Protein AF-A0A8T1KJY3-F1 (afdb_monomer)

pLDDT: mean 73.73, std 15.0, range [35.28, 91.25]

Solvent-accessible surface area (backbone atoms only — not comparable to full-atom values): 6543 Å² total; per-residue (Å²)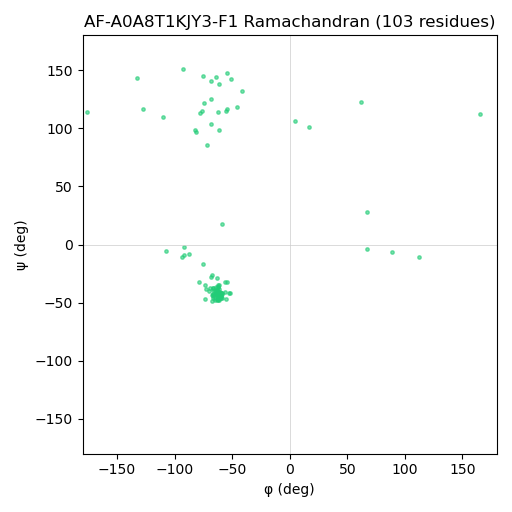: 135,86,79,76,83,84,85,64,98,68,82,86,50,71,68,56,53,53,51,51,50,53,52,50,53,53,46,34,63,73,73,42,52,59,28,54,53,50,54,51,51,49,54,51,55,50,73,72,47,91,50,72,73,53,44,56,51,52,56,53,49,48,57,52,50,28,68,75,69,64,32,78,58,74,76,64,94,65,62,62,94,84,38,70,70,47,52,48,53,50,49,54,52,50,54,59,54,72,76,57,77,91,80,81,132

Nearest PDB structures (foldseek):
  7v3j-assembly1_D  TM=3.236E-01  e=4.145E+00  Dengue virus 2 Thailand/NGS-C/1944

Mean predicted aligned error: 15.89 Å

Radius of gyration: 23.16 Å; Cα contacts (8 Å, |Δi|>4): 31; chains: 1; bounding box: 45×51×54 Å

Secondary structure (DSSP, 8-state):
-------------HHHHHHHHHHHHHHHHHHTHHHHHHHHHHHHHHHT--SHHHHHHHHHHHHHHHHHH--S----S---TT-HHHHHHHHHHHHHHHTS-----

Structure (mmCIF, N/CA/C/O backbone):
data_AF-A0A8T1KJY3-F1
#
_entry.id   AF-A0A8T1KJY3-F1
#
loop_
_atom_site.group_PDB
_atom_site.id
_atom_site.type_symbol
_atom_site.label_atom_id
_atom_site.label_alt_id
_atom_site.label_comp_id
_atom_site.label_asym_id
_atom_site.label_entity_id
_atom_site.label_seq_id
_atom_site.pdbx_PDB_ins_code
_atom_site.Cartn_x
_atom_site.Cartn_y
_atom_site.Cartn_z
_atom_site.occupancy
_atom_site.B_iso_or_equiv
_atom_site.auth_seq_id
_atom_site.auth_comp_id
_atom_site.auth_asym_id
_atom_site.auth_atom_id
_atom_site.pdbx_PDB_model_num
ATOM 1 N N . MET A 1 1 ? 23.961 -14.038 -31.943 1.00 35.28 1 MET A N 1
ATOM 2 C CA . MET A 1 1 ? 24.841 -14.040 -30.754 1.00 35.28 1 MET A CA 1
ATOM 3 C C . MET A 1 1 ? 23.972 -14.011 -29.506 1.00 35.28 1 MET A C 1
ATOM 5 O O . MET A 1 1 ? 23.368 -12.987 -29.214 1.00 35.28 1 MET A O 1
ATOM 9 N N . ILE A 1 2 ? 23.826 -15.149 -28.829 1.00 44.84 2 ILE A N 1
ATOM 10 C CA . ILE A 1 2 ? 23.074 -15.248 -27.573 1.00 44.84 2 ILE A CA 1
ATOM 11 C C . ILE A 1 2 ? 24.032 -14.788 -26.471 1.00 44.84 2 ILE A C 1
ATOM 13 O O . ILE A 1 2 ? 24.936 -15.523 -26.086 1.00 44.84 2 ILE A O 1
ATOM 17 N N . SER A 1 3 ? 23.900 -13.526 -26.054 1.00 40.62 3 SER A N 1
ATOM 18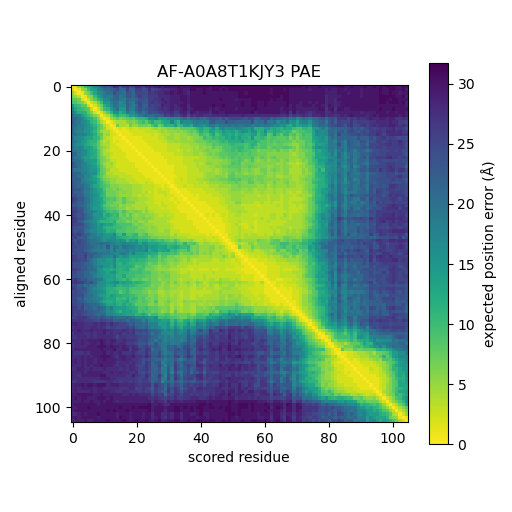 C CA . SER A 1 3 ? 24.716 -12.947 -24.982 1.00 40.62 3 SER A CA 1
ATOM 19 C C . SER A 1 3 ? 24.340 -13.608 -23.654 1.00 40.62 3 SER A C 1
ATOM 21 O O . SER A 1 3 ? 23.161 -13.713 -23.312 1.00 40.62 3 SER A O 1
ATOM 23 N N . GLY A 1 4 ? 25.354 -14.153 -22.984 1.00 38.78 4 GLY A N 1
ATOM 24 C CA . GLY A 1 4 ? 25.236 -15.191 -21.969 1.00 38.78 4 GLY A CA 1
ATOM 25 C C . GLY A 1 4 ? 24.417 -14.805 -20.740 1.00 38.78 4 GLY A C 1
ATOM 26 O O . GLY A 1 4 ? 24.558 -13.726 -20.166 1.00 38.78 4 GLY A O 1
ATOM 27 N N . LYS A 1 5 ? 23.595 -15.758 -20.293 1.00 51.78 5 LYS A N 1
ATOM 28 C CA . LYS A 1 5 ? 23.028 -15.789 -18.945 1.00 51.78 5 LYS A CA 1
ATOM 29 C C . LYS A 1 5 ? 24.169 -16.060 -17.964 1.00 51.78 5 LYS A C 1
ATOM 31 O O . LYS A 1 5 ? 24.636 -17.188 -17.855 1.00 51.78 5 LYS A O 1
ATOM 36 N N . GLY A 1 6 ? 24.618 -15.024 -17.263 1.00 41.81 6 GLY A N 1
ATOM 37 C CA . GLY A 1 6 ? 25.530 -15.164 -16.133 1.00 41.81 6 GLY A CA 1
ATOM 38 C C . GLY A 1 6 ? 24.806 -15.762 -14.930 1.00 41.81 6 GLY A C 1
ATOM 39 O O . GLY A 1 6 ? 24.314 -15.033 -14.076 1.00 41.81 6 GLY A O 1
ATOM 40 N N . THR A 1 7 ? 24.725 -17.088 -14.861 1.00 64.06 7 THR A N 1
ATOM 41 C CA . THR A 1 7 ? 24.566 -17.810 -13.595 1.00 64.06 7 THR A CA 1
ATOM 42 C C . THR A 1 7 ? 25.946 -17.934 -12.963 1.00 64.06 7 THR A C 1
ATOM 44 O O . THR A 1 7 ? 26.717 -18.816 -13.329 1.00 64.06 7 THR A O 1
ATOM 47 N N . ALA A 1 8 ? 26.273 -17.037 -12.036 1.00 47.81 8 ALA A N 1
ATOM 48 C CA . ALA A 1 8 ? 27.457 -17.160 -11.200 1.00 47.81 8 ALA A CA 1
ATOM 49 C C . ALA A 1 8 ? 27.036 -17.038 -9.734 1.00 47.81 8 ALA A C 1
ATOM 51 O O . ALA A 1 8 ? 26.519 -16.011 -9.297 1.00 47.81 8 ALA A O 1
ATOM 52 N N . CYS A 1 9 ? 27.249 -18.111 -8.978 1.00 66.12 9 CYS A N 1
ATOM 53 C CA . CYS A 1 9 ? 27.298 -18.070 -7.525 1.00 66.12 9 CYS A CA 1
ATOM 54 C C . CYS A 1 9 ? 28.474 -17.154 -7.136 1.00 66.12 9 CYS A C 1
ATOM 56 O O . CYS A 1 9 ? 29.628 -17.558 -7.240 1.00 66.12 9 CYS A O 1
ATOM 58 N N . GLY A 1 10 ? 28.218 -15.887 -6.803 1.00 63.25 10 GLY A N 1
ATOM 59 C CA . GLY A 1 10 ? 29.299 -14.925 -6.586 1.00 63.25 10 GLY A CA 1
ATOM 60 C C . GLY A 1 10 ? 28.798 -13.567 -6.115 1.00 63.25 10 GLY A C 1
ATOM 61 O O . GLY A 1 10 ? 28.081 -12.892 -6.839 1.00 63.25 10 GLY A O 1
ATOM 62 N N . ARG A 1 11 ? 29.163 -13.216 -4.873 1.00 65.62 11 ARG A N 1
ATOM 63 C CA . ARG A 1 11 ? 29.040 -11.915 -4.179 1.00 65.62 11 ARG A CA 1
ATOM 64 C C . ARG A 1 11 ? 28.066 -10.909 -4.815 1.00 65.62 11 ARG A C 1
ATOM 66 O O . ARG A 1 11 ? 28.420 -10.177 -5.733 1.00 65.62 11 ARG A O 1
ATOM 73 N N . VAL A 1 12 ? 26.865 -10.806 -4.239 1.00 67.62 12 VAL A N 1
ATOM 74 C CA . VAL A 1 12 ? 25.905 -9.744 -4.575 1.00 67.62 12 VAL A CA 1
ATOM 75 C C . VAL A 1 12 ? 26.522 -8.392 -4.218 1.00 67.62 12 VAL A C 1
ATOM 77 O O . VAL A 1 12 ? 26.750 -8.097 -3.044 1.00 67.62 12 VAL A O 1
ATOM 80 N N . ALA A 1 13 ? 26.788 -7.557 -5.220 1.00 77.94 13 ALA A N 1
ATOM 81 C CA . ALA A 1 13 ? 27.212 -6.190 -4.973 1.00 77.94 13 ALA A CA 1
ATOM 82 C C . ALA A 1 13 ? 26.046 -5.383 -4.377 1.00 77.94 13 ALA A C 1
ATOM 84 O O . ALA A 1 13 ? 24.894 -5.494 -4.807 1.00 77.94 13 ALA A O 1
ATOM 85 N N . VAL A 1 14 ? 26.344 -4.509 -3.412 1.00 83.06 14 VAL A N 1
ATOM 86 C CA . VAL A 1 14 ? 25.338 -3.648 -2.755 1.00 83.06 14 VAL A CA 1
ATOM 87 C C . VAL A 1 14 ? 24.567 -2.798 -3.776 1.00 83.06 14 VAL A C 1
ATOM 89 O O . VAL A 1 14 ? 23.375 -2.531 -3.606 1.00 83.06 14 VAL A O 1
ATOM 92 N N . ALA A 1 15 ? 25.219 -2.403 -4.874 1.00 85.06 15 ALA A N 1
ATOM 93 C CA . ALA A 1 15 ? 24.594 -1.658 -5.963 1.00 85.06 15 ALA A CA 1
ATOM 94 C C . ALA A 1 15 ? 23.480 -2.456 -6.667 1.00 85.06 15 ALA A C 1
ATOM 96 O O . ALA A 1 15 ? 22.398 -1.911 -6.912 1.00 85.06 15 ALA A O 1
ATOM 97 N N . ASP A 1 16 ? 23.707 -3.743 -6.932 1.00 85.88 16 ASP A N 1
ATOM 98 C CA . ASP A 1 16 ? 22.722 -4.619 -7.569 1.00 85.88 16 ASP A CA 1
ATOM 99 C C . ASP A 1 16 ? 21.554 -4.912 -6.631 1.00 85.88 16 ASP A C 1
ATOM 101 O O . ASP A 1 16 ? 20.397 -4.820 -7.046 1.00 85.88 16 ASP A O 1
ATOM 105 N N . ALA A 1 17 ? 21.831 -5.130 -5.341 1.00 86.25 17 ALA A N 1
ATOM 106 C CA . ALA A 1 17 ? 20.794 -5.248 -4.316 1.00 86.25 17 ALA A CA 1
ATOM 107 C C . ALA A 1 17 ? 19.921 -3.981 -4.247 1.00 86.25 17 ALA A C 1
ATOM 109 O O . ALA A 1 17 ? 18.691 -4.057 -4.272 1.00 86.25 17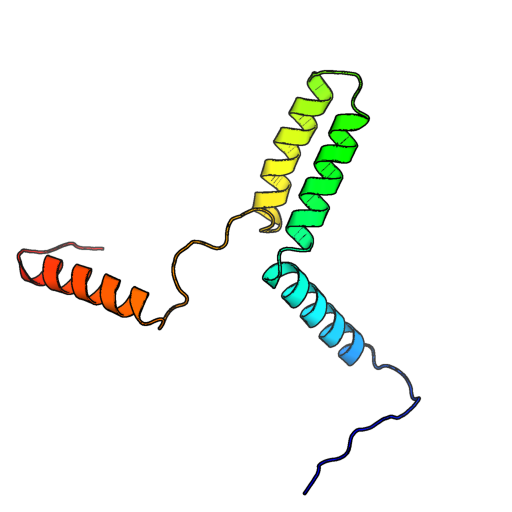 ALA A O 1
ATOM 110 N N . LYS A 1 18 ? 20.538 -2.791 -4.253 1.00 90.12 18 LYS A N 1
ATOM 111 C CA . LYS A 1 18 ? 19.822 -1.505 -4.267 1.00 90.12 18 LYS A CA 1
ATOM 112 C C . LYS A 1 18 ? 18.965 -1.341 -5.524 1.00 90.12 18 LYS A C 1
ATOM 114 O O . LYS A 1 18 ? 17.841 -0.839 -5.441 1.00 90.12 18 LYS A O 1
ATOM 119 N N . LYS A 1 19 ? 19.470 -1.750 -6.692 1.00 91.00 19 LYS A N 1
ATOM 120 C CA . LYS A 1 19 ? 18.731 -1.702 -7.963 1.00 91.00 19 LYS A CA 1
ATOM 121 C C . LYS A 1 19 ? 17.541 -2.661 -7.950 1.00 91.00 19 LYS A C 1
ATOM 123 O O . LYS A 1 19 ? 16.432 -2.254 -8.297 1.00 91.00 19 LYS A O 1
ATOM 128 N N . ALA A 1 20 ? 17.747 -3.895 -7.500 1.00 90.75 20 ALA A N 1
ATOM 129 C CA . ALA A 1 20 ? 16.695 -4.894 -7.361 1.00 90.75 20 ALA A CA 1
ATOM 130 C C . ALA A 1 20 ? 15.601 -4.429 -6.387 1.00 90.75 20 ALA A C 1
ATOM 132 O O . ALA A 1 20 ? 14.423 -4.459 -6.739 1.00 90.75 20 ALA A O 1
ATOM 133 N N . ALA A 1 21 ? 15.979 -3.886 -5.225 1.00 91.06 21 ALA A N 1
ATOM 134 C CA . ALA A 1 21 ? 15.040 -3.350 -4.240 1.00 91.06 21 ALA A CA 1
ATOM 135 C C . ALA A 1 21 ? 14.187 -2.205 -4.812 1.00 91.06 21 ALA A C 1
ATOM 137 O O . ALA A 1 21 ? 12.961 -2.212 -4.692 1.00 91.06 21 ALA A O 1
ATOM 138 N N . LYS A 1 22 ? 14.805 -1.246 -5.516 1.00 91.25 22 LYS A N 1
ATOM 139 C CA . LYS A 1 22 ? 14.070 -0.161 -6.192 1.00 91.25 22 LYS A CA 1
ATOM 140 C C . LYS A 1 22 ? 13.073 -0.690 -7.226 1.00 91.25 22 LYS A C 1
ATOM 142 O O . LYS A 1 22 ? 11.945 -0.191 -7.309 1.00 91.25 22 LYS A O 1
ATOM 147 N N . ASN A 1 23 ? 13.472 -1.696 -8.002 1.00 88.50 23 ASN A N 1
ATOM 148 C CA . ASN A 1 23 ? 12.612 -2.318 -9.006 1.00 88.50 23 ASN A 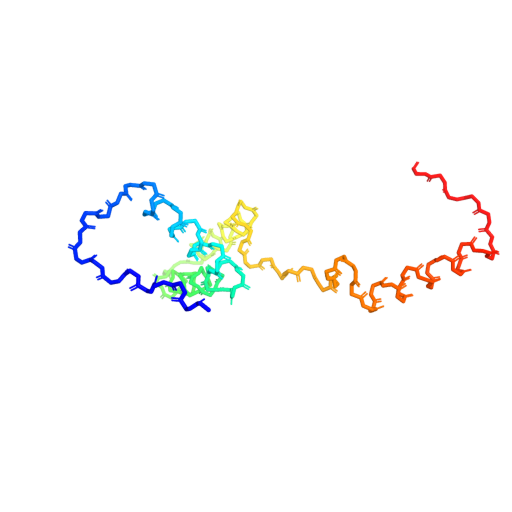CA 1
ATOM 149 C C . ASN A 1 23 ? 11.439 -3.066 -8.364 1.00 88.50 23 ASN A C 1
ATOM 151 O O . ASN A 1 23 ? 10.306 -2.909 -8.820 1.00 88.50 23 ASN A O 1
ATOM 155 N N . ALA A 1 24 ? 11.688 -3.805 -7.281 1.00 89.62 24 ALA A N 1
ATOM 156 C CA . ALA A 1 24 ? 10.663 -4.509 -6.518 1.00 89.62 24 ALA A CA 1
ATOM 157 C C . ALA A 1 24 ? 9.628 -3.538 -5.930 1.00 89.62 24 ALA A C 1
ATOM 159 O O . ALA A 1 24 ? 8.430 -3.711 -6.149 1.00 89.62 24 ALA A O 1
ATOM 160 N N . ILE A 1 25 ? 10.073 -2.448 -5.293 1.00 85.94 25 ILE A N 1
ATOM 161 C CA . ILE A 1 25 ? 9.180 -1.402 -4.763 1.00 85.94 25 ILE A CA 1
ATOM 162 C C . ILE A 1 25 ? 8.346 -0.782 -5.890 1.00 85.94 25 ILE A C 1
ATOM 164 O O . ILE A 1 25 ? 7.134 -0.602 -5.760 1.00 85.94 25 ILE A O 1
ATOM 168 N N . SER A 1 26 ? 8.974 -0.476 -7.027 1.00 84.62 26 SER A N 1
ATOM 169 C CA . SER A 1 26 ? 8.278 0.093 -8.187 1.00 84.62 26 SER A CA 1
ATOM 170 C C . SER A 1 26 ? 7.249 -0.876 -8.775 1.00 84.62 26 SER A C 1
ATOM 172 O O . SER A 1 26 ? 6.182 -0.458 -9.229 1.00 84.62 26 SER A O 1
ATOM 174 N N . TYR A 1 27 ? 7.543 -2.176 -8.776 1.00 84.62 27 TYR A N 1
ATOM 175 C CA . TYR A 1 27 ? 6.611 -3.216 -9.195 1.00 84.62 27 TYR A CA 1
ATOM 176 C C . TYR A 1 27 ? 5.426 -3.336 -8.229 1.00 84.62 27 TYR A C 1
ATOM 178 O O . TYR A 1 27 ? 4.283 -3.262 -8.679 1.00 84.62 27 TYR A O 1
ATOM 186 N N . ALA A 1 28 ? 5.685 -3.404 -6.921 1.00 82.81 28 ALA A N 1
ATOM 187 C CA . ALA A 1 28 ? 4.658 -3.472 -5.882 1.00 82.81 28 ALA A CA 1
ATOM 188 C C . ALA A 1 28 ? 3.713 -2.257 -5.927 1.00 82.81 28 ALA A C 1
ATOM 190 O O . ALA A 1 28 ? 2.493 -2.416 -5.905 1.00 82.81 28 ALA A O 1
ATOM 191 N N . LYS A 1 29 ? 4.256 -1.045 -6.124 1.00 79.25 29 LYS A N 1
ATOM 192 C CA . LYS A 1 29 ? 3.463 0.172 -6.381 1.00 79.25 29 LYS A CA 1
ATOM 193 C C . LYS A 1 29 ? 2.625 0.068 -7.653 1.00 79.25 29 LYS A C 1
ATOM 195 O O . LYS A 1 29 ? 1.489 0.529 -7.691 1.00 79.25 29 LYS A O 1
ATOM 200 N N . ARG A 1 30 ? 3.176 -0.501 -8.733 1.00 78.38 30 ARG A N 1
ATOM 201 C CA . ARG A 1 30 ? 2.451 -0.620 -10.007 1.00 78.38 30 ARG A CA 1
ATOM 202 C C . ARG A 1 30 ? 1.300 -1.613 -9.944 1.00 78.38 30 ARG A C 1
ATOM 204 O O . ARG A 1 30 ? 0.298 -1.340 -10.602 1.00 78.38 30 ARG A O 1
ATOM 211 N N . LYS A 1 31 ? 1.479 -2.719 -9.221 1.00 82.19 31 LYS A N 1
AT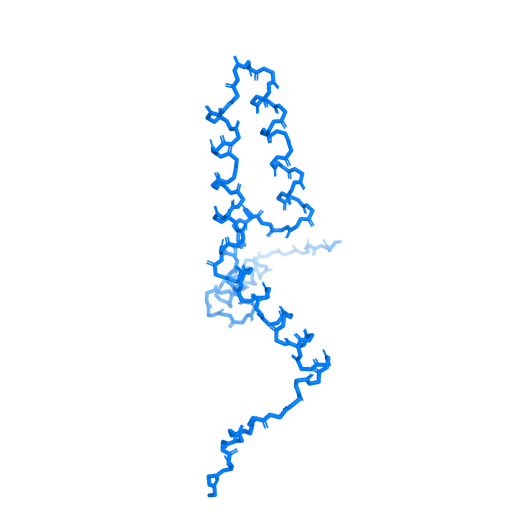OM 212 C CA . LYS A 1 31 ? 0.527 -3.829 -9.121 1.00 82.19 31 LYS A CA 1
ATOM 213 C C . LYS A 1 31 ? -0.517 -3.672 -8.023 1.00 82.19 31 LYS A C 1
ATOM 215 O O . LYS A 1 31 ? -1.444 -4.460 -8.009 1.00 82.19 31 LYS A O 1
ATOM 220 N N . GLY A 1 32 ? -0.390 -2.670 -7.157 1.00 81.25 32 GLY A N 1
ATOM 221 C CA . GLY A 1 32 ? -1.356 -2.440 -6.081 1.00 81.25 32 GLY A CA 1
ATOM 222 C C . GLY A 1 32 ? -1.033 -3.181 -4.787 1.00 81.25 32 GLY A C 1
ATOM 223 O O . GLY A 1 32 ? -1.612 -2.841 -3.771 1.00 81.25 32 GLY A O 1
ATOM 224 N N . VAL A 1 33 ? -0.016 -4.048 -4.768 1.00 85.00 33 VAL A N 1
ATOM 225 C CA . VAL A 1 33 ? 0.363 -4.859 -3.595 1.00 85.00 33 VAL A CA 1
ATOM 226 C C . VAL A 1 33 ? 0.548 -4.017 -2.327 1.00 85.00 33 VAL A C 1
ATOM 228 O O . VAL A 1 33 ? 0.092 -4.396 -1.259 1.00 85.00 33 VAL A O 1
ATOM 231 N N . LEU A 1 34 ? 1.177 -2.838 -2.428 1.00 81.19 34 LEU A N 1
ATOM 232 C CA . LEU A 1 34 ? 1.341 -1.955 -1.260 1.00 81.19 34 LEU A CA 1
ATOM 233 C C . LEU A 1 34 ? 0.020 -1.361 -0.759 1.00 81.19 34 LEU A C 1
ATOM 235 O O . LEU A 1 34 ? -0.085 -1.021 0.409 1.00 81.19 34 LEU A O 1
ATOM 239 N N . THR A 1 35 ? -0.961 -1.191 -1.642 1.00 84.25 35 THR A N 1
ATOM 240 C CA . THR A 1 35 ? -2.306 -0.745 -1.261 1.00 84.25 35 THR A CA 1
ATOM 241 C C . THR A 1 35 ? -3.048 -1.872 -0.563 1.00 84.25 35 THR A C 1
ATOM 243 O O . THR A 1 35 ? -3.566 -1.652 0.523 1.00 84.25 35 THR A O 1
ATOM 246 N N . ASP A 1 36 ? -3.000 -3.077 -1.130 1.00 86.19 36 ASP A N 1
ATOM 247 C CA . ASP A 1 36 ? -3.683 -4.251 -0.585 1.00 86.19 36 ASP A CA 1
ATOM 248 C C . ASP A 1 36 ? -3.181 -4.583 0.826 1.00 86.19 36 ASP A C 1
ATOM 250 O O . ASP A 1 36 ? -3.971 -4.826 1.733 1.00 86.19 36 ASP A O 1
ATOM 254 N N . VAL A 1 37 ? -1.861 -4.517 1.042 1.00 86.12 37 VAL A N 1
ATOM 255 C CA . VAL A 1 37 ? -1.247 -4.734 2.363 1.00 86.12 37 VAL A CA 1
ATOM 256 C C . VAL A 1 37 ? -1.684 -3.668 3.371 1.00 86.12 37 VAL A C 1
ATOM 258 O O . V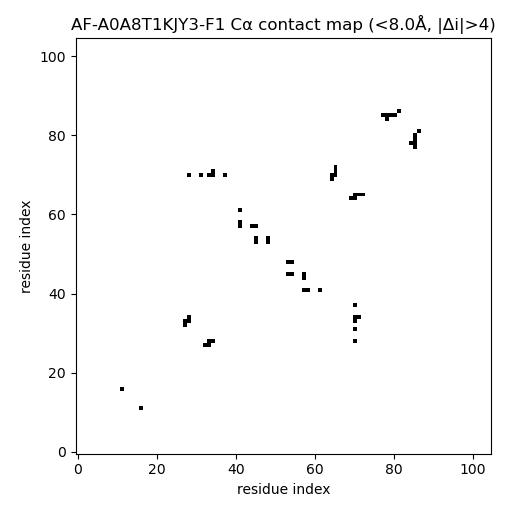AL A 1 37 ? -1.939 -3.988 4.529 1.00 86.12 37 VAL A O 1
ATOM 261 N N . VAL A 1 38 ? -1.777 -2.404 2.950 1.00 85.56 38 VAL A N 1
ATOM 262 C CA . VAL A 1 38 ? -2.219 -1.309 3.828 1.00 85.56 38 VAL A CA 1
ATOM 263 C C . VAL A 1 38 ? -3.690 -1.470 4.201 1.00 85.56 38 VAL A C 1
ATOM 265 O O . VAL A 1 38 ? -4.027 -1.318 5.370 1.00 85.56 38 VAL A O 1
ATOM 268 N N . ASP A 1 39 ? -4.546 -1.822 3.242 1.00 86.25 39 ASP A N 1
ATOM 269 C CA . ASP A 1 39 ? -5.968 -2.053 3.500 1.00 86.25 39 ASP A CA 1
ATOM 270 C C . ASP A 1 39 ? -6.176 -3.298 4.392 1.00 86.25 39 ASP A C 1
ATOM 272 O O . ASP A 1 39 ? -6.982 -3.260 5.319 1.00 86.25 39 ASP A O 1
ATOM 276 N N . ALA A 1 40 ? -5.405 -4.374 4.195 1.00 87.69 40 ALA A N 1
ATOM 277 C CA . ALA A 1 40 ? -5.439 -5.548 5.073 1.00 87.69 40 ALA A CA 1
ATOM 278 C C . ALA A 1 40 ? -4.978 -5.220 6.505 1.00 87.69 40 ALA A C 1
ATOM 280 O O . ALA A 1 40 ? -5.600 -5.660 7.472 1.00 87.69 40 ALA A O 1
ATOM 281 N N . GLY A 1 41 ? -3.918 -4.419 6.646 1.00 86.81 41 GLY A N 1
ATOM 282 C CA . GLY A 1 41 ? -3.432 -3.958 7.946 1.00 86.81 41 GLY A CA 1
ATOM 283 C C . GLY A 1 41 ? -4.456 -3.092 8.678 1.00 86.81 41 GLY A C 1
ATOM 284 O O . GLY A 1 41 ? -4.643 -3.248 9.878 1.00 86.81 41 GLY A O 1
ATOM 285 N N . GLU A 1 42 ? -5.166 -2.224 7.961 1.00 87.25 42 GLU A N 1
ATOM 286 C CA . GLU A 1 42 ? -6.249 -1.421 8.533 1.00 87.25 42 GLU A CA 1
ATOM 287 C C . GLU A 1 42 ? -7.399 -2.295 9.039 1.00 87.25 42 GLU A C 1
ATOM 289 O O . GLU A 1 42 ? -7.831 -2.130 10.176 1.00 87.25 42 GLU A O 1
ATOM 294 N N . MET A 1 43 ? -7.857 -3.257 8.234 1.00 87.25 43 MET A N 1
ATOM 295 C CA . MET A 1 43 ? -8.933 -4.170 8.635 1.00 87.25 43 MET A CA 1
ATOM 296 C C . MET A 1 43 ? -8.541 -5.004 9.852 1.00 87.25 43 MET A C 1
ATOM 298 O O . MET A 1 43 ? -9.351 -5.199 10.756 1.00 87.25 43 MET A O 1
ATOM 302 N N . TYR A 1 44 ? -7.283 -5.442 9.915 1.00 88.81 44 TYR A N 1
ATOM 303 C CA . TYR A 1 44 ? -6.755 -6.122 11.089 1.00 88.81 44 TYR A CA 1
ATOM 304 C C . TYR A 1 44 ? -6.771 -5.214 12.325 1.00 88.81 44 TYR A C 1
ATOM 306 O O . TYR A 1 44 ? -7.280 -5.617 13.369 1.00 88.81 44 TYR A O 1
ATOM 314 N N . LEU A 1 45 ? -6.284 -3.975 12.207 1.00 87.81 45 LEU A N 1
ATOM 315 C CA . LEU A 1 45 ? -6.268 -3.015 13.314 1.00 87.81 45 LEU A CA 1
ATOM 316 C C . LEU A 1 45 ? -7.679 -2.660 13.804 1.00 87.81 45 LEU A C 1
ATOM 318 O O . LEU A 1 45 ? -7.879 -2.513 15.005 1.00 87.81 45 LEU A O 1
ATOM 322 N N . ILE A 1 46 ? -8.655 -2.565 12.899 1.00 87.50 46 ILE A N 1
ATOM 323 C CA . ILE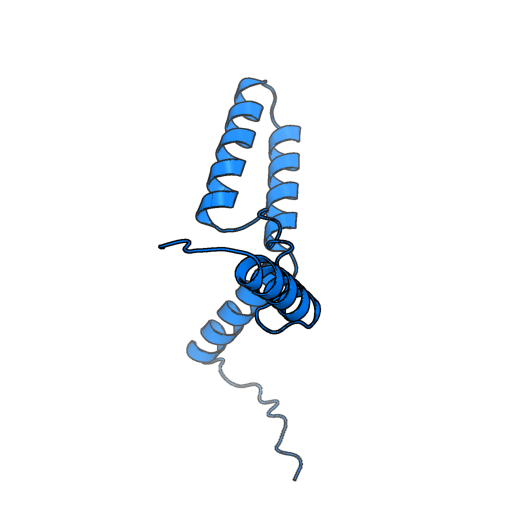 A 1 46 ? -10.068 -2.370 13.251 1.00 87.50 46 ILE A CA 1
ATOM 324 C C . ILE A 1 46 ? -10.614 -3.608 13.970 1.00 87.50 46 ILE A C 1
ATOM 326 O O . ILE A 1 46 ? -11.285 -3.474 14.984 1.00 87.50 46 ILE A O 1
ATOM 330 N N . SER A 1 47 ? -10.283 -4.818 13.509 1.00 87.38 47 SER A N 1
ATOM 331 C CA . SER A 1 47 ? -10.782 -6.059 14.121 1.00 87.38 47 SER A CA 1
ATOM 332 C C . SER A 1 47 ? -10.318 -6.271 15.565 1.00 87.38 47 SER A C 1
ATOM 334 O O . SER A 1 47 ? -11.022 -6.901 16.350 1.00 87.38 47 SER A O 1
ATOM 336 N N . ILE A 1 48 ? -9.146 -5.735 15.924 1.00 91.06 48 ILE A N 1
ATOM 337 C CA . ILE A 1 48 ? -8.608 -5.793 17.290 1.00 91.06 48 ILE A CA 1
ATOM 338 C C . ILE A 1 48 ? -9.009 -4.574 18.133 1.00 91.06 48 ILE A C 1
ATOM 340 O O . ILE A 1 48 ? -8.733 -4.539 19.334 1.00 91.06 48 ILE A O 1
ATOM 344 N N . ALA A 1 49 ? -9.612 -3.550 17.522 1.00 85.88 49 ALA A N 1
ATOM 345 C CA . ALA A 1 49 ? -9.997 -2.333 18.215 1.00 85.88 49 ALA A CA 1
ATOM 346 C C . ALA A 1 49 ? -11.228 -2.599 19.091 1.00 85.88 49 ALA A C 1
ATOM 348 O O . ALA A 1 49 ? -12.284 -3.001 18.618 1.00 85.88 49 ALA A O 1
ATOM 349 N N . THR A 1 50 ? -11.098 -2.352 20.393 1.00 82.38 50 THR A N 1
ATOM 350 C CA . THR A 1 50 ? -12.170 -2.573 21.380 1.00 82.38 50 THR A CA 1
ATOM 351 C C . THR A 1 50 ? -13.022 -1.334 21.654 1.00 82.38 50 THR A C 1
ATOM 353 O O . THR A 1 50 ? -14.053 -1.437 22.312 1.00 82.38 50 THR A O 1
ATOM 356 N N . LYS A 1 51 ? -12.609 -0.153 21.176 1.00 87.88 51 LYS A N 1
ATOM 357 C CA . LYS A 1 51 ? -13.302 1.127 21.391 1.00 87.88 51 LYS A CA 1
ATOM 358 C C . LYS A 1 51 ? -13.438 1.893 20.075 1.00 87.88 51 LYS A C 1
ATOM 360 O O . LYS A 1 51 ? -12.490 1.931 19.292 1.00 87.88 51 LYS A O 1
ATOM 365 N N . LEU A 1 52 ? -14.565 2.585 19.902 1.00 80.12 52 LEU A N 1
ATOM 366 C CA . LEU A 1 52 ? -14.885 3.379 18.705 1.00 80.12 52 LEU A CA 1
ATOM 367 C C . LEU A 1 52 ? -13.833 4.456 18.384 1.00 80.12 52 LEU A C 1
ATOM 369 O O . LEU A 1 52 ? -13.412 4.569 17.239 1.00 80.12 52 LEU A O 1
ATOM 373 N N . GLU A 1 53 ? -13.308 5.151 19.398 1.00 84.50 53 GLU A N 1
ATOM 374 C CA . GLU A 1 53 ? -12.246 6.165 19.239 1.00 84.50 53 GLU A CA 1
ATOM 375 C C . GLU A 1 53 ? -10.998 5.632 18.507 1.00 84.50 53 GLU A C 1
ATOM 377 O O . GLU A 1 53 ? -10.312 6.358 17.786 1.00 84.50 53 GLU A O 1
ATOM 382 N N . HIS A 1 54 ? -10.683 4.342 18.678 1.00 88.12 54 HIS A N 1
ATOM 383 C CA . HIS A 1 54 ? -9.522 3.734 18.035 1.00 88.12 54 HIS A CA 1
ATOM 384 C C . HIS A 1 54 ? -9.770 3.521 16.543 1.00 88.12 54 HIS A C 1
ATOM 386 O O . HIS A 1 54 ? -8.848 3.696 15.748 1.00 88.12 54 HIS A O 1
ATOM 392 N N . GLU A 1 55 ? -11.000 3.197 16.142 1.00 84.56 55 GLU A N 1
ATOM 393 C CA . GLU A 1 55 ? -11.339 3.098 14.726 1.00 84.56 55 GLU A CA 1
ATOM 394 C C . GLU A 1 55 ? -11.206 4.442 14.018 1.00 84.56 55 GLU A C 1
ATOM 396 O O . GLU A 1 55 ? -10.671 4.500 12.911 1.00 84.56 55 GLU A O 1
ATOM 401 N N . ASP A 1 56 ? -11.666 5.522 14.647 1.00 86.75 56 ASP A N 1
ATOM 402 C CA . ASP A 1 56 ? -11.611 6.861 14.059 1.00 86.75 56 ASP A CA 1
ATOM 403 C C . ASP A 1 56 ? -10.168 7.354 13.918 1.00 86.75 56 ASP A C 1
ATOM 405 O O . ASP A 1 56 ? -9.793 7.933 12.888 1.00 86.75 56 ASP A O 1
ATOM 409 N N . LEU A 1 57 ? -9.316 7.028 14.895 1.00 88.81 57 LEU A N 1
ATOM 410 C CA . LEU A 1 57 ? -7.875 7.246 14.801 1.00 88.81 57 LEU A CA 1
ATOM 411 C C . LEU A 1 57 ? -7.254 6.437 13.647 1.00 88.81 57 LEU A C 1
ATOM 413 O O . LEU A 1 57 ? -6.486 6.985 12.853 1.00 88.81 57 LEU A O 1
ATOM 417 N N . ILE A 1 58 ? -7.598 5.150 13.517 1.00 88.62 58 ILE A N 1
ATOM 418 C CA . ILE A 1 58 ? -7.096 4.265 12.452 1.00 88.62 58 ILE A CA 1
ATOM 419 C C . ILE A 1 58 ? -7.515 4.789 11.068 1.00 88.62 58 ILE A C 1
ATOM 421 O O . ILE A 1 58 ? -6.676 4.911 10.169 1.00 88.62 58 ILE A O 1
ATOM 425 N N . LYS A 1 59 ? -8.785 5.174 10.901 1.00 85.56 59 LYS A N 1
ATOM 426 C CA . LYS A 1 59 ? -9.323 5.744 9.654 1.00 85.56 59 LYS A CA 1
ATOM 427 C C . LYS A 1 59 ? -8.656 7.080 9.310 1.00 85.56 59 LYS A C 1
ATOM 429 O O . LYS A 1 59 ? -8.327 7.321 8.146 1.00 85.56 59 LYS A O 1
ATOM 434 N N . SER A 1 60 ? -8.386 7.927 10.305 1.00 86.12 60 SER A N 1
ATOM 435 C CA . SER A 1 60 ? -7.663 9.193 10.111 1.00 86.12 60 SER A CA 1
ATOM 436 C C . SER A 1 60 ? -6.218 8.962 9.652 1.00 86.12 60 SER A C 1
ATOM 438 O O . SER A 1 60 ? -5.769 9.546 8.660 1.00 86.12 60 SER A O 1
ATOM 440 N N . LEU A 1 61 ? -5.504 8.037 10.303 1.00 85.88 61 LEU A N 1
ATOM 441 C CA . LEU A 1 61 ? -4.142 7.645 9.927 1.00 85.88 61 LEU A CA 1
ATOM 442 C C . LEU A 1 61 ? -4.078 7.046 8.517 1.00 85.88 61 LEU A C 1
ATOM 444 O O . LEU A 1 61 ? -3.123 7.310 7.780 1.00 85.88 61 LEU A O 1
ATOM 448 N N . ARG A 1 62 ? -5.107 6.301 8.091 1.00 84.94 62 ARG A N 1
ATOM 449 C CA . ARG A 1 62 ? -5.212 5.772 6.722 1.00 84.94 62 ARG A CA 1
ATOM 450 C C . ARG A 1 62 ? -5.109 6.885 5.678 1.00 84.94 62 ARG A C 1
ATOM 452 O O . ARG A 1 62 ? -4.359 6.751 4.708 1.00 84.94 62 ARG A O 1
ATOM 459 N N . GLY A 1 63 ? -5.834 7.989 5.865 1.00 81.88 63 GLY A N 1
ATOM 460 C CA . GLY A 1 63 ? -5.804 9.138 4.954 1.00 81.88 63 GLY A CA 1
ATOM 461 C C . GLY A 1 63 ? -4.402 9.736 4.812 1.00 81.88 63 GLY A C 1
ATOM 462 O O . GLY A 1 63 ? -3.938 10.013 3.700 1.00 81.88 63 GLY A O 1
ATOM 463 N N . ASP A 1 64 ? -3.688 9.852 5.929 1.00 85.12 64 ASP A N 1
ATOM 464 C CA . ASP A 1 64 ? -2.311 10.341 5.980 1.00 85.12 64 ASP A CA 1
ATOM 465 C C . ASP A 1 64 ? -1.316 9.400 5.293 1.00 85.12 64 ASP A C 1
ATOM 467 O O . ASP A 1 64 ? -0.481 9.855 4.504 1.00 85.12 64 ASP A O 1
ATOM 471 N N . VAL A 1 65 ? -1.425 8.090 5.528 1.00 83.75 65 VAL A N 1
ATOM 472 C CA . VAL A 1 65 ? -0.581 7.072 4.884 1.00 83.75 65 VAL A CA 1
ATOM 473 C C . VAL A 1 65 ? -0.796 7.080 3.369 1.00 83.75 65 VAL A C 1
ATOM 475 O O . VAL A 1 65 ? 0.169 7.121 2.599 1.00 83.75 65 VAL A O 1
ATOM 478 N N . ARG A 1 66 ? -2.054 7.127 2.919 1.00 83.25 66 ARG A N 1
ATOM 479 C CA . ARG A 1 66 ? -2.391 7.219 1.491 1.00 83.25 66 ARG A CA 1
ATOM 480 C C . ARG A 1 66 ? -1.804 8.475 0.850 1.00 83.25 66 ARG A C 1
ATOM 482 O O . ARG A 1 66 ? -1.184 8.382 -0.211 1.00 83.25 66 ARG A O 1
ATOM 489 N N . ARG A 1 67 ? -1.919 9.631 1.516 1.00 80.56 67 ARG A N 1
ATOM 490 C CA . ARG A 1 67 ? -1.377 10.912 1.032 1.00 80.56 67 ARG A CA 1
ATOM 491 C C . ARG A 1 67 ? 0.150 10.910 0.951 1.00 80.56 67 ARG A C 1
ATOM 493 O O . ARG A 1 67 ? 0.697 11.321 -0.068 1.00 80.56 67 ARG A O 1
ATOM 500 N N . ARG A 1 68 ? 0.842 10.461 2.003 1.00 81.25 68 ARG A N 1
ATOM 501 C CA . ARG A 1 68 ? 2.314 10.516 2.084 1.00 81.25 68 ARG A CA 1
ATOM 502 C C . ARG A 1 68 ? 2.995 9.501 1.172 1.00 81.25 68 ARG A C 1
ATOM 504 O O . ARG A 1 68 ? 4.024 9.810 0.577 1.00 81.25 68 ARG A O 1
ATOM 511 N N . TYR A 1 69 ? 2.433 8.300 1.057 1.00 77.50 69 TYR A N 1
ATOM 512 C CA . TYR A 1 69 ? 3.092 7.186 0.371 1.00 77.50 69 TYR A CA 1
ATOM 513 C C . TYR A 1 69 ? 2.481 6.846 -0.995 1.00 77.50 69 TYR A C 1
ATOM 515 O O . TYR A 1 69 ? 3.046 6.027 -1.726 1.00 77.50 69 TYR A O 1
ATOM 523 N N . GLY A 1 70 ? 1.373 7.493 -1.375 1.00 74.81 70 GLY A N 1
ATOM 524 C CA . GLY A 1 70 ? 0.719 7.300 -2.673 1.00 74.81 70 GLY A CA 1
ATOM 525 C C . GLY A 1 70 ? 0.109 5.907 -2.848 1.00 74.81 70 GLY A C 1
ATOM 526 O O . GLY A 1 70 ? 0.046 5.399 -3.967 1.00 74.81 70 GLY A O 1
ATOM 527 N N . VAL A 1 71 ? -0.289 5.275 -1.744 1.00 77.31 71 VAL A N 1
ATOM 528 C CA . VAL A 1 71 ? -1.027 4.000 -1.699 1.00 77.31 71 VAL A CA 1
ATOM 529 C C . VAL A 1 71 ? -2.528 4.286 -1.660 1.00 77.31 71 VAL A C 1
ATOM 531 O O . VAL A 1 71 ? -2.927 5.354 -1.206 1.00 77.31 71 VAL A O 1
ATOM 534 N N . GLY A 1 72 ? -3.384 3.400 -2.173 1.00 65.94 72 GLY A N 1
ATOM 535 C CA . GLY A 1 72 ? -4.845 3.588 -2.131 1.00 65.94 72 GLY A CA 1
ATOM 536 C C . GLY A 1 72 ? -5.401 4.737 -2.976 1.00 65.94 72 GLY A C 1
ATOM 537 O O . GLY A 1 72 ? -6.616 4.890 -3.069 1.00 65.94 72 GLY A O 1
ATOM 538 N N . VAL A 1 73 ? -4.546 5.532 -3.625 1.00 61.44 73 VAL A N 1
ATOM 539 C CA . VAL A 1 73 ? -4.971 6.484 -4.648 1.00 61.44 73 VAL A CA 1
ATOM 540 C C . VAL A 1 73 ? -5.219 5.666 -5.911 1.00 61.44 73 VAL A C 1
ATOM 542 O O . VAL A 1 73 ? -4.252 5.119 -6.458 1.00 61.44 73 VAL A O 1
ATOM 545 N N . PRO A 1 74 ? -6.466 5.549 -6.408 1.00 55.88 74 PRO A N 1
ATOM 546 C CA . PRO A 1 74 ? -6.678 4.974 -7.722 1.00 55.88 74 PRO A CA 1
ATOM 547 C C . PRO A 1 74 ? -5.808 5.781 -8.680 1.00 55.88 74 PRO A C 1
ATOM 549 O O . PRO A 1 74 ? -5.991 6.997 -8.803 1.00 55.88 74 PRO A O 1
ATOM 552 N N . LYS A 1 75 ? -4.819 5.128 -9.316 1.00 56.75 75 LYS A N 1
ATOM 553 C CA . LYS A 1 75 ? -4.077 5.743 -10.422 1.00 56.75 75 LYS A CA 1
ATOM 554 C C . LYS A 1 75 ? -5.138 6.364 -11.295 1.00 56.75 75 LYS A C 1
ATOM 556 O O . LYS A 1 75 ? -6.045 5.648 -11.720 1.00 56.75 75 LYS A O 1
ATOM 561 N N . SER A 1 76 ? -5.077 7.686 -11.451 1.00 50.97 76 SER A N 1
ATOM 562 C CA . SER A 1 76 ? -6.115 8.424 -12.151 1.00 50.97 76 SER A CA 1
ATOM 563 C C . SER A 1 76 ? -6.520 7.621 -13.380 1.00 50.97 76 SER A C 1
ATOM 565 O O . SER A 1 76 ? -5.630 7.225 -14.135 1.00 50.97 76 SER A O 1
ATOM 567 N N . LYS A 1 77 ? -7.820 7.423 -13.626 1.00 53.00 77 LYS A N 1
ATOM 568 C CA . LYS A 1 77 ? -8.345 6.915 -14.911 1.00 53.00 77 LYS A CA 1
ATOM 569 C C . LYS A 1 77 ? -7.962 7.827 -16.099 1.00 53.00 77 LYS A C 1
ATOM 571 O O . LYS A 1 77 ? -8.621 7.831 -17.130 1.00 53.00 77 LYS A O 1
ATOM 576 N N . ARG A 1 78 ? -6.960 8.701 -15.949 1.00 51.44 78 ARG A N 1
ATOM 577 C CA . ARG A 1 78 ? -6.318 9.409 -17.040 1.00 51.44 78 ARG A CA 1
ATOM 578 C C . ARG A 1 78 ? -5.406 8.389 -17.718 1.00 51.44 78 ARG A C 1
ATOM 580 O O . ARG A 1 78 ? -4.459 7.920 -17.082 1.00 51.44 78 ARG A O 1
ATOM 587 N N . PRO A 1 79 ? -5.694 8.039 -18.978 1.00 51.41 79 PRO A N 1
ATOM 588 C CA . PRO A 1 79 ? -4.821 7.173 -19.746 1.00 51.41 79 PRO A CA 1
ATOM 589 C C . PRO A 1 79 ? -3.410 7.767 -19.757 1.00 51.41 79 PRO A C 1
ATOM 591 O O . PRO A 1 79 ? -3.245 8.993 -19.732 1.00 51.41 79 PRO A O 1
ATOM 594 N N . ALA A 1 80 ? -2.393 6.907 -19.798 1.00 55.78 80 ALA A N 1
ATOM 595 C CA . ALA A 1 80 ? -1.008 7.344 -19.922 1.00 55.78 80 ALA A CA 1
ATOM 596 C C . ALA A 1 80 ? -0.858 8.327 -21.102 1.00 55.78 80 ALA A C 1
ATOM 598 O O . ALA A 1 80 ? -1.509 8.186 -22.142 1.00 55.78 80 ALA A O 1
ATOM 599 N N . LYS A 1 81 ? -0.013 9.352 -20.942 1.00 48.09 81 LYS A N 1
ATOM 600 C CA . LYS A 1 81 ? 0.225 10.372 -21.973 1.00 48.09 81 LYS A CA 1
ATOM 601 C C . LYS A 1 81 ? 0.654 9.678 -23.276 1.00 48.09 81 LYS A C 1
ATOM 603 O O . LYS A 1 81 ? 1.695 9.037 -23.306 1.00 48.09 81 LYS A O 1
ATOM 608 N N . GLY A 1 82 ? -0.169 9.783 -24.323 1.00 52.19 8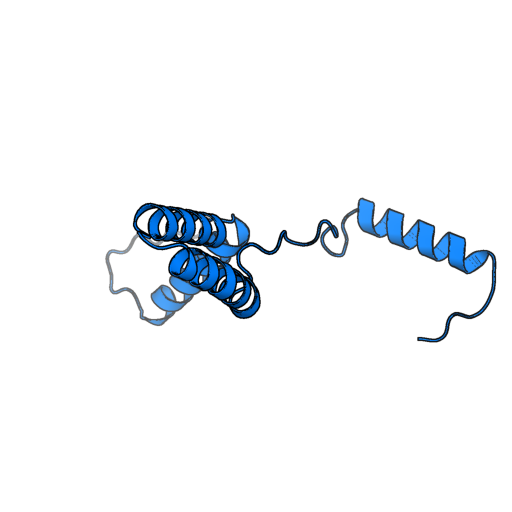2 GLY A N 1
ATOM 609 C CA . GLY A 1 82 ? 0.064 9.140 -25.626 1.00 52.19 82 GLY A CA 1
ATOM 610 C C . GLY A 1 82 ? -0.908 8.014 -26.001 1.00 52.19 82 GLY A C 1
ATOM 611 O O . GLY A 1 82 ? -0.928 7.632 -27.169 1.00 52.19 82 GLY A O 1
ATOM 612 N N . PHE A 1 83 ? -1.749 7.538 -25.073 1.00 57.53 83 PHE A N 1
ATOM 613 C CA . PHE A 1 83 ? -2.777 6.531 -25.369 1.00 57.53 83 PHE A CA 1
ATOM 614 C C . PHE A 1 83 ? -3.838 7.075 -26.358 1.00 57.53 83 PHE A C 1
ATOM 616 O O . PHE A 1 83 ? -4.178 8.264 -26.265 1.00 57.53 83 PHE A O 1
ATOM 623 N N . PRO A 1 84 ? -4.389 6.253 -27.279 1.00 66.38 84 PRO A N 1
ATOM 624 C CA . PRO A 1 84 ? -5.347 6.694 -28.304 1.00 66.38 84 PRO A CA 1
ATOM 625 C C . PRO A 1 84 ? -6.553 7.450 -27.733 1.00 66.38 84 PRO A C 1
ATOM 627 O O . PRO A 1 84 ? -6.915 8.515 -28.229 1.00 66.38 84 PRO A O 1
ATOM 630 N N . GLU A 1 85 ? -7.096 6.975 -26.614 1.00 62.12 85 GLU A N 1
ATOM 631 C CA . GLU A 1 85 ? -8.221 7.600 -25.909 1.00 62.12 85 GLU A CA 1
ATOM 632 C C . GLU A 1 85 ? -7.897 9.008 -25.394 1.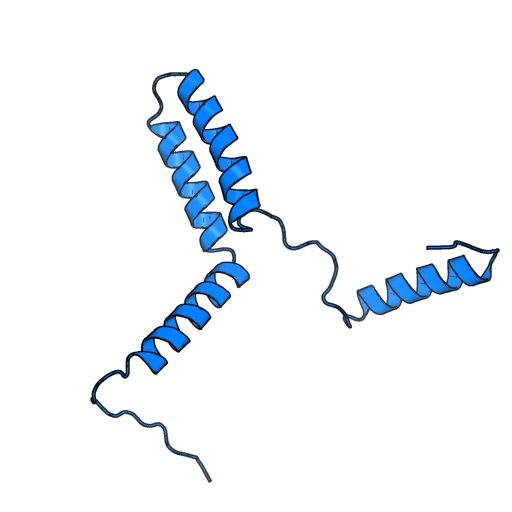00 62.12 85 GLU A C 1
ATOM 634 O O . GLU A 1 85 ? -8.746 9.901 -25.403 1.00 62.12 85 GLU A O 1
ATOM 639 N N . MET A 1 86 ? -6.651 9.254 -24.975 1.00 67.19 86 MET A N 1
ATOM 640 C CA . MET A 1 86 ? -6.245 10.576 -24.505 1.00 67.19 86 MET A CA 1
ATOM 641 C C . MET A 1 86 ? -5.967 11.529 -25.669 1.00 67.19 86 MET A C 1
ATOM 643 O O . MET A 1 86 ? -6.269 12.718 -25.565 1.00 67.19 86 MET A O 1
ATOM 647 N N . LYS A 1 87 ? -5.477 11.017 -26.808 1.00 70.38 87 LYS A N 1
ATOM 648 C CA . LYS A 1 87 ? -5.412 11.787 -28.061 1.00 70.38 87 LYS A CA 1
ATOM 649 C C . LYS A 1 87 ? -6.813 12.179 -28.532 1.00 70.38 87 LYS A C 1
ATOM 651 O O . LYS A 1 87 ? -7.016 13.340 -28.872 1.00 70.38 87 LYS A O 1
ATOM 656 N N . ALA A 1 88 ? -7.779 11.262 -28.460 1.00 75.88 88 ALA A N 1
ATOM 657 C CA . ALA A 1 88 ? -9.177 11.529 -28.785 1.00 75.88 88 ALA A CA 1
ATOM 658 C C . ALA A 1 88 ? -9.786 12.591 -27.853 1.00 75.88 88 ALA A C 1
ATOM 660 O O . ALA A 1 88 ? -10.352 13.573 -28.326 1.00 75.88 88 ALA A O 1
ATOM 661 N N . ARG A 1 89 ? -9.578 12.488 -26.532 1.00 70.50 89 ARG A N 1
ATOM 662 C CA . ARG A 1 89 ? -10.018 13.526 -25.579 1.00 70.50 89 ARG A CA 1
ATOM 663 C C . ARG A 1 89 ? -9.386 14.891 -25.856 1.00 70.50 89 ARG A C 1
ATOM 665 O O . ARG A 1 89 ? -10.081 15.901 -25.804 1.00 70.50 89 ARG A O 1
ATOM 672 N N . VAL A 1 90 ? -8.091 14.943 -26.175 1.00 74.81 90 VAL A N 1
ATOM 673 C CA . VAL A 1 90 ? -7.409 16.197 -26.547 1.00 74.81 90 VAL A CA 1
ATOM 674 C C . VAL A 1 90 ? -7.933 16.745 -27.877 1.00 74.81 90 VAL A C 1
ATOM 676 O O . VAL A 1 90 ? -8.087 17.958 -27.999 1.00 74.81 90 VAL A O 1
ATOM 679 N N . ALA A 1 91 ? -8.249 15.887 -28.849 1.00 78.00 91 ALA A N 1
ATOM 680 C CA . ALA A 1 91 ? -8.854 16.286 -30.118 1.00 78.00 91 ALA A CA 1
ATOM 681 C C . ALA A 1 91 ? -10.252 16.889 -29.912 1.00 78.00 91 ALA A C 1
ATOM 683 O O . ALA A 1 91 ? -10.527 17.957 -30.448 1.00 78.00 91 ALA A O 1
ATOM 684 N N . VAL A 1 92 ? -11.081 16.291 -29.050 1.00 78.69 92 VAL A N 1
ATOM 685 C CA . VAL A 1 92 ? -12.390 16.841 -28.654 1.00 78.69 92 VAL A CA 1
ATOM 686 C C . VAL A 1 92 ? -12.231 18.197 -27.962 1.00 78.69 92 VAL A C 1
ATOM 688 O O . VAL A 1 92 ? -12.950 19.139 -28.283 1.00 78.69 92 VAL A O 1
ATOM 691 N N . ILE A 1 93 ? -11.261 18.342 -27.053 1.00 73.56 93 ILE A N 1
ATOM 692 C CA . ILE A 1 93 ? -10.970 19.631 -26.403 1.00 73.56 93 ILE A CA 1
ATOM 693 C C . ILE A 1 93 ? -10.512 20.674 -27.433 1.00 73.56 93 ILE A C 1
ATOM 695 O O . ILE A 1 93 ? -10.958 21.816 -27.381 1.00 73.56 93 ILE A O 1
ATOM 699 N N . ARG A 1 94 ? -9.649 20.306 -28.388 1.00 73.00 94 ARG A N 1
ATOM 700 C CA . ARG A 1 94 ? -9.204 21.204 -29.469 1.00 73.00 94 ARG A CA 1
ATOM 701 C C . ARG A 1 94 ? -10.344 21.598 -30.404 1.00 73.00 94 ARG A C 1
ATOM 703 O O . ARG A 1 94 ? -10.415 22.759 -30.782 1.00 73.00 94 ARG A O 1
ATOM 710 N N . ALA A 1 95 ? -11.234 20.670 -30.738 1.00 71.94 95 ALA A N 1
ATOM 711 C CA . ALA A 1 95 ? -12.417 20.948 -31.544 1.00 71.94 95 ALA A CA 1
ATOM 712 C C . ALA A 1 95 ? -13.350 21.935 -30.828 1.00 71.94 95 ALA A C 1
ATOM 714 O O . ALA A 1 95 ? -13.758 22.926 -31.424 1.00 71.94 95 ALA A O 1
ATOM 715 N N . LYS A 1 96 ? -13.581 21.741 -29.521 1.00 67.75 96 LYS A N 1
ATOM 716 C CA . LYS A 1 96 ? -14.339 22.686 -28.684 1.00 67.75 96 LYS A CA 1
ATOM 717 C C . LYS A 1 96 ? -13.668 24.062 -28.584 1.00 67.75 96 LYS A C 1
ATOM 719 O O . LYS A 1 96 ? -14.360 25.068 -28.623 1.00 67.75 96 LYS A O 1
ATOM 724 N N . ARG A 1 97 ? -12.329 24.125 -28.540 1.00 62.78 97 ARG A N 1
ATOM 725 C CA . ARG A 1 97 ? -11.559 25.389 -28.591 1.00 62.78 97 ARG A CA 1
ATOM 726 C C . ARG A 1 97 ? -11.657 26.111 -29.937 1.00 62.78 97 ARG A C 1
ATOM 728 O O . ARG A 1 97 ? -11.486 27.322 -29.982 1.00 62.78 97 ARG A O 1
ATOM 735 N N . LYS A 1 98 ? -11.913 25.384 -31.028 1.00 61.09 98 LYS A N 1
ATOM 736 C CA . LYS A 1 98 ? -12.037 25.951 -32.380 1.00 61.09 98 LYS A CA 1
ATOM 737 C C . LYS A 1 98 ? -13.369 26.686 -32.593 1.00 61.09 98 LYS A C 1
ATOM 739 O O . LYS A 1 98 ? -13.463 27.473 -33.524 1.00 61.09 98 LYS A O 1
ATOM 744 N N . ALA A 1 99 ? -14.361 26.445 -31.730 1.00 59.72 99 ALA A N 1
ATOM 745 C CA . ALA A 1 99 ? -15.701 27.024 -31.814 1.00 59.72 99 ALA A CA 1
ATOM 746 C C . ALA A 1 99 ? -15.882 28.344 -31.032 1.00 59.72 99 ALA A C 1
ATOM 748 O O . ALA A 1 99 ? -16.958 28.926 -31.095 1.00 59.72 99 ALA A O 1
ATOM 749 N N . GLY A 1 100 ? -14.865 28.847 -30.318 1.00 53.81 100 GLY A N 1
ATOM 750 C CA . GLY A 1 100 ? -14.969 30.156 -29.667 1.00 53.81 100 GLY A CA 1
ATOM 751 C C . GLY A 1 100 ? -13.891 30.445 -28.623 1.00 53.81 100 GLY A C 1
ATOM 752 O O . GLY A 1 100 ? -13.878 29.822 -27.570 1.00 53.81 100 GLY A O 1
ATOM 753 N N . GLY A 1 101 ? -13.025 31.415 -28.940 1.00 59.91 101 GLY A N 1
ATOM 754 C CA . GLY A 1 101 ? -12.555 32.484 -28.041 1.00 59.91 101 GLY A CA 1
ATOM 755 C C . GLY A 1 101 ? -11.775 32.155 -26.756 1.00 59.91 101 GLY A C 1
ATOM 756 O O . GLY A 1 101 ? -12.261 31.486 -25.857 1.00 59.91 101 GLY A O 1
ATOM 757 N N . SER A 1 102 ? -10.567 32.732 -26.671 1.00 60.69 102 SER A N 1
ATOM 758 C CA . SER A 1 102 ? -9.649 32.917 -25.526 1.00 60.69 102 SER A CA 1
ATOM 759 C C . SER A 1 102 ? -10.006 32.289 -24.166 1.00 60.69 102 SER A C 1
ATOM 761 O O . SER A 1 102 ? -10.757 32.857 -23.378 1.00 60.69 102 SER A O 1
ATOM 763 N N . PHE A 1 103 ? -9.293 31.221 -23.806 1.00 48.25 103 PHE A N 1
ATOM 764 C CA . PHE A 1 103 ? -9.029 30.884 -22.406 1.00 48.25 103 PHE A CA 1
ATOM 765 C C . PHE A 1 103 ? -7.536 31.142 -22.153 1.00 48.25 103 PHE A C 1
ATOM 767 O O . PHE A 1 103 ? -6.693 30.448 -22.730 1.00 48.25 103 PHE A O 1
ATOM 774 N N . LYS A 1 104 ? -7.203 32.181 -21.375 1.00 49.72 104 LYS A N 1
ATOM 775 C CA . LYS A 1 104 ? -5.844 32.382 -20.841 1.00 49.72 104 LYS A CA 1
ATOM 776 C C . LYS A 1 104 ? -5.617 31.394 -19.688 1.00 49.72 104 LYS A C 1
ATOM 778 O O . LYS A 1 104 ? -6.572 31.036 -19.001 1.00 49.72 104 LYS A O 1
ATOM 783 N N . LEU A 1 105 ? -4.374 30.917 -19.574 1.00 46.53 105 LEU A N 1
ATOM 784 C CA . LEU A 1 105 ? -3.879 30.094 -18.462 1.00 46.53 105 LEU A CA 1
ATOM 785 C C . LEU A 1 105 ? -4.014 30.826 -17.127 1.00 46.53 105 LEU A C 1
ATOM 787 O O . LEU A 1 105 ? -3.808 32.060 -17.136 1.00 46.53 105 LEU A O 1
#

Organism: NCBI:txid29920

Sequence (105 aa):
MISGKGTACGRVAVADAKKAAKNAISYAKRKGVLTDVVDAGEMYLISIATKLEHEDLIKSLRGDVRRRYGVGVPKSKRPAKGFPEMKARVAVIRAKRKAGGSFKL

Foldseek 3Di:
DPDDDPPDPDDDDPVNVVVVVVVVVVVCLVVLVVQVVLVVVLVVQVVPDPDPVSNVVSVVVSVVCCVPVVHPPPPPPQPDPPDPVNVVVVVVVVVVVVVDDDDDD